Protein AF-A0A6A0GNJ4-F1 (afdb_monomer_lite)

InterPro domains:
  IPR004045 Glutathione S-transferase, N-terminal [PF13417] (20-58)
  IPR004045 Glutathione S-transferase, N-terminal [PS50404] (1-61)
  IPR036249 Thioredoxin-like superfamily [SSF52833] (20-64)
  IPR050213 Glutathione S-transferase superfamily [PTHR11571] (24-89)

Sequence (91 aa):
MNERLGRPLRVDRLVRLAPRKYAVRENTPYGKVPVLYVDGRPLSQSVAICRYLGAVHGLSSKDPWLAAVGDEVADSVHDLLPVAAQIVYAK

Radius of gyration: 15.67 Å; chains: 1; bounding box: 37×29×37 Å

Foldseek 3Di:
DQPLQVDRPCQVDPCPDDPPLPVQQVPAPHSDDDWGADVNDIDHDPLRVVLVSCVNSVVADPPPVSNVVVSVVVVVVVVCVVVVCCVVPVD

Organism: Hyalella azteca (NCBI:txid294128)

pLDDT: mean 78.44, std 20.97, range [35.25, 97.56]

Structure (mmCIF, N/CA/C/O backbone):
data_AF-A0A6A0GNJ4-F1
#
_entry.id   AF-A0A6A0GNJ4-F1
#
loop_
_atom_site.group_PDB
_atom_site.id
_atom_site.type_symbol
_atom_site.label_atom_id
_atom_site.label_alt_id
_atom_site.label_comp_id
_atom_site.label_asym_id
_atom_site.label_entity_id
_atom_site.label_seq_id
_atom_site.pdbx_PDB_ins_code
_atom_site.Cartn_x
_atom_site.Cartn_y
_atom_site.Cartn_z
_atom_site.occupancy
_atom_site.B_iso_or_equiv
_atom_site.auth_seq_id
_atom_site.auth_comp_id
_atom_site.auth_asym_id
_atom_site.auth_atom_id
_atom_site.pdbx_PDB_model_num
ATOM 1 N N . MET A 1 1 ? -13.280 16.328 -8.462 1.00 40.47 1 MET A N 1
ATOM 2 C CA . MET A 1 1 ? -13.120 14.965 -7.895 1.00 40.47 1 MET A CA 1
ATOM 3 C C . MET A 1 1 ? -12.500 14.998 -6.486 1.00 40.47 1 MET A C 1
ATOM 5 O O . MET A 1 1 ? -11.704 14.134 -6.163 1.00 40.47 1 MET A O 1
ATOM 9 N N . ASN A 1 2 ? -12.856 15.978 -5.640 1.00 35.25 2 ASN A N 1
ATOM 10 C CA . ASN A 1 2 ? -12.302 16.137 -4.279 1.00 35.25 2 ASN A CA 1
ATOM 11 C C . ASN A 1 2 ? -13.379 16.121 -3.176 1.00 35.25 2 ASN A C 1
ATOM 13 O O . ASN A 1 2 ? -13.051 16.214 -2.003 1.00 35.25 2 ASN A O 1
ATOM 17 N N . GLU A 1 3 ? -14.659 15.984 -3.532 1.00 36.25 3 GLU A N 1
ATOM 18 C CA . GLU A 1 3 ? -15.778 16.208 -2.600 1.00 36.25 3 GLU A CA 1
ATOM 19 C C . GLU A 1 3 ? -16.344 14.918 -1.978 1.00 36.25 3 GLU A C 1
ATOM 21 O O . GLU A 1 3 ? -17.200 14.983 -1.105 1.00 36.25 3 GLU A O 1
ATOM 26 N N . ARG A 1 4 ? -15.866 13.729 -2.385 1.00 46.31 4 ARG A N 1
ATOM 27 C CA . ARG A 1 4 ? -16.367 12.429 -1.882 1.00 46.31 4 ARG A CA 1
ATOM 28 C C . ARG A 1 4 ? -15.605 11.852 -0.683 1.00 46.31 4 ARG A C 1
ATOM 30 O O . ARG A 1 4 ? -16.014 10.828 -0.151 1.00 46.31 4 ARG A O 1
ATOM 37 N N . LEU A 1 5 ? -14.513 12.475 -0.247 1.00 48.12 5 LEU A N 1
ATOM 38 C CA . LEU A 1 5 ? -13.684 11.973 0.851 1.00 48.12 5 LEU A CA 1
ATOM 39 C C . LEU A 1 5 ? -13.910 12.883 2.063 1.00 48.12 5 LEU A C 1
ATOM 41 O O . LEU A 1 5 ? -13.394 13.992 2.113 1.00 48.12 5 LEU A O 1
ATOM 45 N N . GLY A 1 6 ? -14.741 12.435 3.010 1.00 46.22 6 GLY A N 1
ATOM 46 C CA . GLY A 1 6 ? -15.306 13.212 4.129 1.00 46.22 6 GLY A CA 1
ATOM 47 C C . GLY A 1 6 ? -14.339 13.783 5.178 1.00 46.22 6 GLY A C 1
ATOM 48 O O . GLY A 1 6 ? -14.770 14.087 6.284 1.00 46.22 6 GLY A O 1
ATOM 49 N N . ARG A 1 7 ? -13.054 13.935 4.861 1.00 47.31 7 ARG A N 1
ATOM 50 C CA . ARG A 1 7 ? -12.055 14.794 5.518 1.00 47.31 7 ARG A CA 1
ATOM 51 C C . ARG A 1 7 ? -11.052 15.152 4.420 1.00 47.31 7 ARG A C 1
ATOM 53 O O . ARG A 1 7 ? -10.697 14.243 3.664 1.00 47.31 7 ARG A O 1
ATOM 60 N N . PRO A 1 8 ? -10.581 16.405 4.291 1.00 42.34 8 PRO A N 1
ATOM 61 C CA . PRO A 1 8 ? -9.545 16.706 3.316 1.00 42.34 8 PRO A CA 1
ATOM 62 C C . PRO A 1 8 ? -8.344 15.816 3.630 1.00 42.34 8 PRO A C 1
ATOM 64 O O . PRO A 1 8 ? -7.751 15.930 4.703 1.00 42.34 8 PRO A O 1
ATOM 67 N N . LEU A 1 9 ? -8.011 14.908 2.708 1.00 45.88 9 LEU A N 1
ATOM 68 C CA . LEU A 1 9 ? -6.730 14.223 2.727 1.00 45.88 9 LEU A CA 1
ATOM 69 C C . LEU A 1 9 ? -5.680 15.321 2.598 1.00 45.88 9 LEU A C 1
ATOM 71 O O . LEU A 1 9 ? -5.372 15.793 1.502 1.00 45.88 9 LEU A O 1
ATOM 75 N N . ARG A 1 10 ? -5.154 15.770 3.737 1.00 39.66 10 ARG A N 1
ATOM 76 C CA . ARG A 1 10 ? -3.881 16.464 3.782 1.00 39.66 10 ARG A CA 1
ATOM 77 C C . ARG A 1 10 ? -2.870 15.422 3.346 1.00 39.66 10 ARG A C 1
ATOM 79 O O . ARG A 1 10 ? -2.334 14.666 4.145 1.00 39.66 10 ARG A O 1
ATOM 86 N N . VAL A 1 11 ? -2.644 15.345 2.037 1.00 46.94 11 VAL A N 1
ATOM 87 C CA . VAL A 1 11 ? -1.417 14.765 1.511 1.00 46.94 11 VAL A CA 1
ATOM 88 C C . VAL A 1 11 ? -0.340 15.768 1.916 1.00 46.94 11 VAL A C 1
ATOM 90 O O . VAL A 1 11 ? 0.088 16.578 1.099 1.00 46.94 11 VAL A O 1
ATOM 93 N N . ASP A 1 12 ? 0.021 15.793 3.210 1.00 40.09 12 ASP A N 1
ATOM 94 C CA . ASP A 1 12 ? 0.921 16.797 3.802 1.00 40.09 12 ASP A CA 1
ATOM 95 C C . ASP A 1 12 ? 2.243 16.859 3.026 1.00 40.09 12 ASP A C 1
ATOM 97 O O . ASP A 1 12 ? 2.936 17.878 3.008 1.00 40.09 12 ASP A O 1
ATOM 101 N N . ARG A 1 13 ? 2.547 15.787 2.285 1.00 43.69 13 ARG A N 1
ATOM 102 C CA . ARG A 1 13 ? 3.462 15.822 1.160 1.00 43.69 13 ARG A CA 1
ATOM 103 C C . ARG A 1 13 ? 3.115 14.720 0.156 1.00 43.69 13 ARG A C 1
ATOM 105 O O . ARG A 1 13 ? 3.535 13.580 0.330 1.00 43.69 13 ARG A O 1
ATOM 112 N N . LEU A 1 14 ? 2.416 15.035 -0.942 1.00 42.28 14 LEU A N 1
ATOM 113 C CA . LEU A 1 14 ? 2.632 14.244 -2.157 1.00 42.28 14 LEU A CA 1
ATOM 114 C C . LEU A 1 14 ? 4.072 14.568 -2.527 1.00 42.28 14 LEU A C 1
ATOM 116 O O . LEU A 1 14 ? 4.350 15.696 -2.937 1.00 42.28 14 LEU A O 1
ATOM 120 N N . VAL A 1 15 ? 5.010 13.651 -2.295 1.00 47.41 15 VAL A N 1
ATOM 121 C CA . VAL A 1 15 ? 6.398 13.896 -2.676 1.00 47.41 15 VAL A CA 1
ATOM 122 C C . VAL A 1 15 ? 6.452 13.874 -4.206 1.00 47.41 15 VAL A C 1
ATOM 124 O O . VAL A 1 15 ? 6.738 12.855 -4.828 1.00 47.41 15 VAL A O 1
ATOM 127 N N . ARG A 1 16 ? 6.126 15.008 -4.837 1.00 45.75 16 ARG A N 1
ATOM 128 C CA . ARG A 1 16 ? 6.394 15.272 -6.246 1.00 45.75 16 ARG A CA 1
ATOM 129 C C . ARG A 1 16 ? 7.895 15.489 -6.331 1.00 45.75 16 ARG A C 1
ATOM 131 O O . ARG A 1 16 ? 8.399 16.597 -6.176 1.00 45.75 16 ARG A O 1
ATOM 138 N N . LEU A 1 17 ? 8.613 14.378 -6.425 1.00 47.19 17 LEU A N 1
ATOM 139 C CA . LEU A 1 17 ? 10.062 14.367 -6.424 1.00 47.19 17 LEU A CA 1
ATOM 140 C C . LEU A 1 17 ? 10.555 15.093 -7.675 1.00 47.19 17 LEU A C 1
ATOM 142 O O . LEU A 1 17 ? 10.367 14.625 -8.796 1.00 47.19 17 LEU A O 1
ATOM 146 N N . ALA A 1 18 ? 11.209 16.237 -7.469 1.00 45.72 18 ALA A N 1
ATOM 147 C CA . ALA A 1 18 ? 12.173 16.755 -8.429 1.00 45.72 18 ALA A CA 1
ATOM 148 C C . ALA A 1 18 ? 13.192 15.637 -8.754 1.00 45.72 18 ALA A C 1
ATOM 150 O O . ALA A 1 18 ? 13.462 14.804 -7.883 1.00 45.72 18 ALA A O 1
ATOM 151 N N . PRO A 1 19 ? 13.782 15.592 -9.962 1.00 47.00 19 PRO A N 1
ATOM 152 C CA . PRO A 1 19 ? 14.445 14.410 -10.541 1.00 47.00 19 PRO A CA 1
ATOM 153 C C . PRO A 1 19 ? 15.733 13.925 -9.836 1.00 47.00 19 PRO A C 1
ATOM 155 O O . PRO A 1 19 ? 16.501 13.141 -10.394 1.00 47.00 19 PRO A O 1
ATOM 158 N N . ARG A 1 20 ? 16.011 14.338 -8.5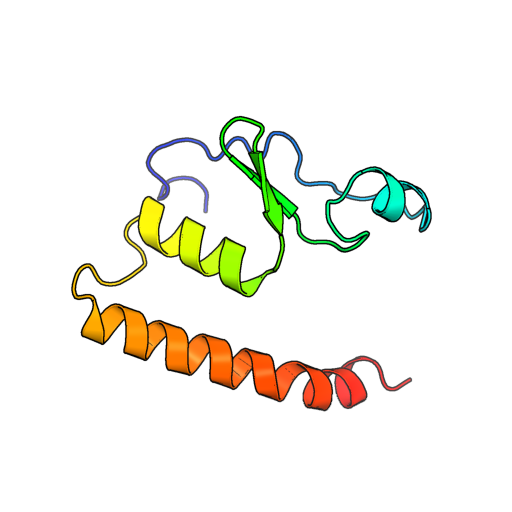94 1.00 47.19 20 ARG A N 1
ATOM 159 C CA . ARG A 1 20 ? 17.138 13.824 -7.815 1.00 47.19 20 ARG A CA 1
ATOM 160 C C . ARG A 1 20 ? 16.821 12.440 -7.246 1.00 47.19 20 ARG A C 1
ATOM 162 O O . ARG A 1 20 ? 16.295 12.299 -6.146 1.00 47.19 20 ARG A O 1
ATOM 169 N N . LYS A 1 21 ? 17.281 11.424 -7.979 1.00 49.94 21 LYS A N 1
ATOM 170 C CA . LYS A 1 21 ? 17.375 9.992 -7.619 1.00 49.94 21 LYS A CA 1
ATOM 171 C C . LYS A 1 21 ? 17.846 9.710 -6.175 1.00 49.94 21 LYS A C 1
ATOM 173 O O . LYS A 1 21 ? 17.508 8.670 -5.620 1.00 49.94 21 LYS A O 1
ATOM 178 N N . TYR A 1 22 ? 18.605 10.624 -5.568 1.00 47.06 22 TYR A N 1
ATOM 179 C CA . TYR A 1 22 ? 19.183 10.487 -4.226 1.00 47.06 22 TYR A CA 1
ATOM 180 C C . TYR A 1 22 ? 18.245 10.932 -3.090 1.00 47.06 22 TYR A C 1
ATOM 182 O O . TYR A 1 22 ? 18.215 10.285 -2.050 1.00 47.06 22 TYR A O 1
ATOM 190 N N . ALA A 1 23 ? 17.397 11.946 -3.304 1.00 55.91 23 ALA A N 1
ATOM 191 C CA . ALA A 1 23 ? 16.521 12.490 -2.255 1.00 55.91 23 ALA A CA 1
ATOM 192 C C . ALA A 1 23 ? 15.418 11.507 -1.806 1.00 55.91 23 ALA A C 1
ATOM 194 O O . ALA A 1 23 ? 14.889 11.614 -0.701 1.00 55.91 23 ALA A O 1
ATOM 195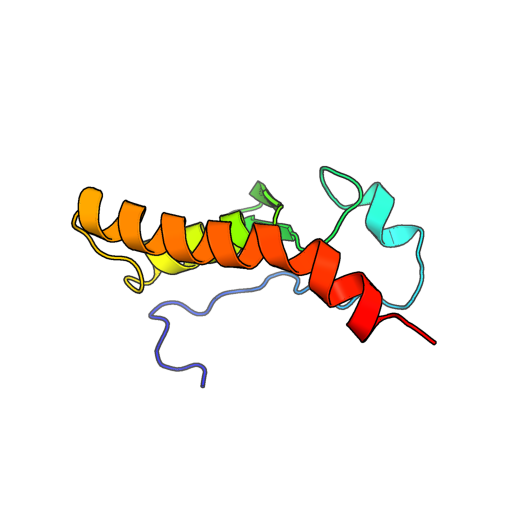 N N . VAL A 1 24 ? 15.083 10.536 -2.663 1.00 61.41 24 VAL A N 1
ATOM 196 C CA . VAL A 1 24 ? 14.098 9.475 -2.389 1.00 61.41 24 VAL A CA 1
ATOM 197 C C . VAL A 1 24 ? 14.629 8.462 -1.384 1.00 61.41 24 VAL A C 1
ATOM 199 O O . VAL A 1 24 ? 13.876 7.951 -0.558 1.00 61.41 24 VAL A O 1
ATOM 202 N N . ARG A 1 25 ? 15.928 8.159 -1.460 1.00 61.06 25 ARG A N 1
ATOM 203 C CA . ARG A 1 25 ? 16.540 7.075 -0.691 1.00 61.06 25 ARG A CA 1
ATOM 204 C C . ARG A 1 25 ? 16.656 7.404 0.792 1.00 61.06 25 ARG A C 1
ATOM 206 O O . ARG A 1 25 ? 16.439 6.523 1.608 1.00 61.06 25 ARG A O 1
ATOM 213 N N . GLU A 1 26 ? 16.947 8.660 1.119 1.00 66.06 26 GLU A N 1
ATOM 214 C CA . GLU A 1 26 ? 17.168 9.113 2.500 1.00 66.06 26 GLU A CA 1
ATOM 215 C C . GLU A 1 26 ? 15.864 9.358 3.271 1.00 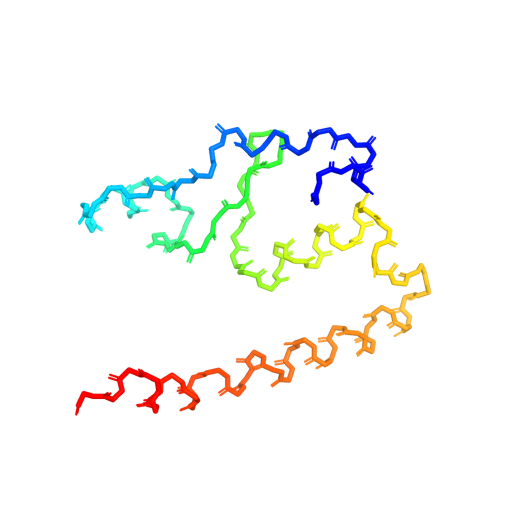66.06 26 GLU A C 1
ATOM 217 O O . GLU A 1 26 ? 15.829 9.222 4.487 1.00 66.06 26 GLU A O 1
ATOM 222 N N . ASN A 1 27 ? 14.778 9.696 2.569 1.00 71.25 27 ASN A N 1
ATOM 223 C CA . ASN A 1 27 ? 13.539 10.171 3.194 1.00 71.25 27 ASN A CA 1
ATOM 224 C C . ASN A 1 27 ? 12.389 9.153 3.165 1.00 71.25 27 ASN A C 1
ATOM 226 O O . ASN A 1 27 ? 11.265 9.504 3.519 1.00 71.25 27 ASN A O 1
ATOM 230 N N . THR A 1 28 ? 12.621 7.917 2.710 1.00 81.44 28 THR A N 1
ATOM 231 C CA . THR A 1 28 ? 11.573 6.886 2.620 1.00 81.44 28 THR A CA 1
ATOM 232 C C . THR A 1 28 ? 11.980 5.617 3.367 1.00 81.44 28 THR A C 1
ATOM 234 O O . THR A 1 28 ? 13.156 5.255 3.324 1.00 81.44 28 THR A O 1
ATOM 237 N N . PRO A 1 29 ? 11.039 4.894 4.011 1.00 84.12 29 PRO A N 1
ATOM 238 C CA . PRO A 1 29 ? 11.371 3.744 4.862 1.00 84.12 29 PRO A CA 1
ATOM 239 C C . PRO A 1 29 ? 12.192 2.649 4.173 1.00 84.12 29 PRO A C 1
ATOM 241 O O . PRO A 1 29 ? 12.988 1.974 4.815 1.00 84.12 29 PRO A O 1
ATOM 244 N N . TYR A 1 30 ? 12.008 2.483 2.860 1.00 87.00 30 TYR A N 1
ATOM 245 C CA . TYR A 1 30 ? 12.655 1.430 2.069 1.00 87.00 30 TYR A CA 1
ATOM 246 C C . TYR A 1 30 ? 13.432 1.970 0.866 1.00 87.00 30 TYR A C 1
ATOM 248 O O . TYR A 1 30 ? 13.704 1.233 -0.083 1.00 87.00 30 TYR A O 1
ATOM 256 N N . GLY A 1 31 ? 13.728 3.272 0.846 1.00 84.25 31 GLY A N 1
ATOM 257 C CA . GLY A 1 31 ? 14.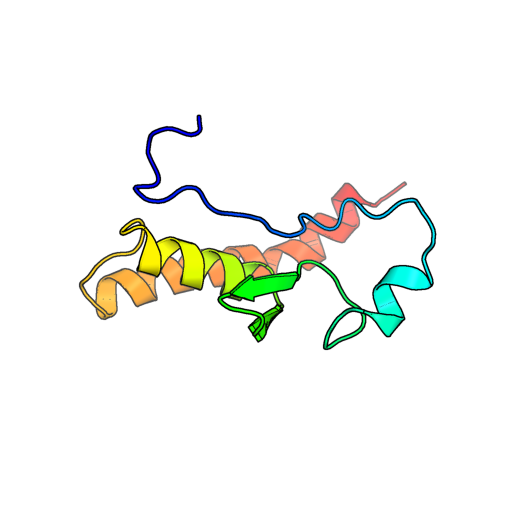347 3.924 -0.308 1.00 84.25 31 GLY A CA 1
ATOM 258 C C . GLY A 1 31 ? 13.506 3.852 -1.592 1.00 84.25 31 GLY A C 1
ATOM 259 O O . GLY A 1 31 ? 14.053 3.941 -2.694 1.00 84.25 31 GLY A O 1
ATOM 260 N N . LYS A 1 32 ? 12.190 3.642 -1.453 1.00 83.44 32 LYS A N 1
ATOM 261 C CA . LYS A 1 32 ? 11.212 3.463 -2.529 1.00 83.44 32 LYS A CA 1
ATOM 262 C C . LYS A 1 32 ? 9.997 4.354 -2.290 1.00 83.44 32 LYS A C 1
ATOM 264 O O . LYS A 1 32 ? 9.617 4.628 -1.156 1.00 83.44 32 LYS A O 1
ATOM 269 N N . VAL A 1 33 ? 9.369 4.755 -3.388 1.00 85.25 33 VAL A N 1
ATOM 270 C CA . VAL A 1 33 ? 8.061 5.420 -3.424 1.00 85.25 33 VAL A CA 1
ATOM 271 C C . VAL A 1 33 ? 7.033 4.489 -4.066 1.00 85.25 33 VAL A C 1
ATOM 273 O O . VAL A 1 33 ? 7.432 3.626 -4.852 1.00 85.25 33 VAL A O 1
ATOM 276 N N . PRO A 1 34 ? 5.730 4.653 -3.773 1.00 89.38 34 PRO A N 1
ATOM 277 C CA . PRO A 1 34 ? 5.102 5.694 -2.938 1.00 89.38 34 PRO A CA 1
ATOM 278 C C . PRO A 1 34 ? 5.201 5.463 -1.416 1.00 89.38 34 PRO A C 1
ATOM 280 O O . PRO A 1 34 ? 5.377 4.334 -0.960 1.00 89.38 34 PRO A O 1
ATOM 283 N N . VAL A 1 35 ? 5.043 6.552 -0.646 1.00 87.62 35 VAL A N 1
ATOM 284 C CA . VAL A 1 35 ? 4.891 6.563 0.823 1.00 87.62 35 VAL A CA 1
ATOM 285 C C . VAL A 1 35 ? 3.743 7.507 1.198 1.00 87.62 35 VAL A C 1
ATOM 287 O O . VAL A 1 35 ? 3.730 8.658 0.763 1.00 87.62 35 VAL A O 1
ATOM 290 N N . LEU A 1 36 ? 2.794 7.028 2.001 1.00 85.75 36 LEU A N 1
ATOM 291 C CA . LEU A 1 36 ? 1.734 7.810 2.637 1.00 85.75 36 LEU A CA 1
ATOM 292 C C . LEU A 1 36 ? 2.133 8.102 4.088 1.00 85.75 36 LEU A C 1
ATOM 294 O O . LEU A 1 36 ? 2.578 7.199 4.785 1.00 85.75 36 LEU A O 1
ATOM 298 N N . TYR A 1 37 ? 1.946 9.331 4.565 1.00 86.81 37 TYR A N 1
ATOM 299 C CA . TYR A 1 37 ? 2.103 9.657 5.984 1.00 86.81 37 TYR A CA 1
ATOM 300 C C . TYR A 1 37 ? 0.725 9.819 6.619 1.00 86.81 37 TYR A C 1
ATOM 302 O O . TYR A 1 37 ? -0.068 10.637 6.160 1.00 86.81 37 TYR A O 1
ATOM 310 N N . VAL A 1 38 ? 0.453 9.041 7.663 1.00 87.06 38 VAL A N 1
ATOM 311 C CA . VAL A 1 38 ? -0.776 9.109 8.463 1.00 87.06 38 VAL A CA 1
ATOM 312 C C . VAL A 1 38 ? -0.367 9.522 9.867 1.00 87.06 38 VAL A C 1
ATOM 314 O O . VAL A 1 38 ? 0.348 8.776 10.533 1.00 87.06 38 VAL A O 1
ATOM 317 N N . ASP A 1 39 ? -0.750 10.725 10.292 1.00 87.75 39 ASP A N 1
ATOM 318 C CA . ASP A 1 39 ? -0.371 11.283 11.599 1.00 87.75 39 ASP A CA 1
ATOM 319 C C . ASP A 1 39 ? 1.150 11.215 11.853 1.00 87.75 39 ASP A C 1
ATOM 321 O O . ASP A 1 39 ? 1.627 10.807 12.910 1.00 87.75 39 ASP A O 1
ATOM 325 N N . GLY A 1 40 ? 1.939 11.538 10.823 1.00 84.75 40 GLY A N 1
ATOM 326 C CA . GLY A 1 40 ? 3.405 11.480 10.862 1.00 84.75 40 GLY A CA 1
ATOM 327 C C . GLY A 1 40 ? 4.012 10.073 10.757 1.00 84.75 40 GLY A C 1
ATOM 328 O O . GLY A 1 40 ? 5.229 9.953 10.621 1.00 84.75 40 GLY A O 1
ATOM 329 N N . ARG A 1 41 ? 3.207 9.003 10.751 1.00 87.62 41 ARG A N 1
ATOM 330 C CA . ARG A 1 41 ? 3.675 7.616 10.590 1.00 87.62 41 ARG A CA 1
ATOM 331 C C . ARG A 1 41 ? 3.743 7.237 9.105 1.00 87.62 41 ARG A C 1
ATOM 333 O O . ARG A 1 41 ? 2.737 7.388 8.410 1.00 87.62 41 ARG A O 1
ATOM 340 N N . PRO A 1 42 ? 4.879 6.726 8.597 1.00 89.12 42 PRO A N 1
ATOM 341 C CA . PRO A 1 42 ? 4.998 6.352 7.193 1.00 89.12 42 PRO A CA 1
ATOM 342 C C . PRO A 1 42 ? 4.385 4.970 6.905 1.00 89.12 42 PRO A C 1
ATOM 344 O O . PRO A 1 42 ? 4.677 3.990 7.587 1.00 89.12 42 PRO A O 1
ATOM 347 N N . LEU A 1 43 ? 3.600 4.882 5.833 1.00 89.06 43 LEU A N 1
ATOM 348 C CA . LEU A 1 43 ? 3.069 3.664 5.224 1.00 89.06 43 LEU A CA 1
ATOM 349 C C . LEU A 1 43 ? 3.593 3.575 3.788 1.00 89.06 43 LEU A C 1
ATOM 351 O O . LEU A 1 43 ? 3.377 4.476 2.984 1.00 89.06 43 LEU A O 1
ATOM 355 N N . SER A 1 44 ? 4.313 2.504 3.468 1.00 91.25 44 SER A N 1
ATOM 356 C CA . SER A 1 44 ? 4.880 2.265 2.130 1.00 91.25 44 SER A CA 1
ATOM 357 C C . SER A 1 44 ? 4.112 1.158 1.402 1.00 91.25 44 SER A C 1
ATOM 359 O O . SER A 1 44 ? 3.248 0.527 2.001 1.00 91.25 44 SER A O 1
ATOM 361 N N . GLN A 1 45 ? 4.486 0.883 0.147 1.00 92.56 45 GLN A N 1
ATOM 362 C CA . GLN A 1 45 ? 3.829 -0.065 -0.771 1.00 92.56 45 GLN A CA 1
ATOM 363 C C . GLN A 1 45 ? 2.493 0.452 -1.305 1.00 92.56 45 GLN A C 1
ATOM 365 O O . GLN A 1 45 ? 1.560 0.725 -0.555 1.00 92.56 45 GLN A O 1
ATOM 370 N N . SER A 1 46 ? 2.390 0.565 -2.630 1.00 93.56 46 SER A N 1
ATOM 371 C CA . SER A 1 46 ? 1.207 1.120 -3.297 1.00 93.56 46 SER A CA 1
ATOM 372 C C . SER A 1 46 ? -0.075 0.370 -2.933 1.00 93.56 46 SER A C 1
ATOM 374 O O . SER A 1 46 ? -1.058 1.009 -2.572 1.00 93.56 46 SER A O 1
ATOM 376 N N . VAL A 1 47 ? -0.052 -0.967 -2.952 1.00 95.50 47 VAL A N 1
ATOM 377 C CA . VAL A 1 47 ? -1.232 -1.797 -2.651 1.00 95.50 47 VAL A CA 1
ATOM 378 C C . VAL A 1 47 ? -1.674 -1.637 -1.192 1.00 95.50 47 VAL A C 1
ATOM 380 O O . VAL A 1 47 ? -2.856 -1.431 -0.930 1.00 95.50 47 VAL A O 1
ATOM 383 N N . ALA A 1 48 ? -0.735 -1.620 -0.239 1.00 94.94 48 ALA A N 1
ATOM 384 C CA . ALA A 1 48 ? -1.050 -1.409 1.177 1.00 94.94 48 ALA A CA 1
ATOM 385 C C . ALA A 1 48 ? -1.635 -0.009 1.443 1.00 94.94 48 ALA A C 1
ATOM 387 O O . ALA A 1 48 ? -2.593 0.129 2.204 1.00 94.94 48 ALA A O 1
ATOM 388 N N . ILE A 1 49 ? -1.100 1.023 0.780 1.00 95.25 49 ILE A N 1
ATOM 389 C CA . ILE A 1 49 ? -1.638 2.389 0.827 1.00 95.25 49 ILE A CA 1
ATOM 390 C C . ILE A 1 49 ? -3.073 2.422 0.283 1.00 95.25 49 ILE A C 1
ATOM 392 O O . ILE A 1 49 ? -3.956 2.985 0.930 1.00 95.25 49 ILE A O 1
ATOM 396 N N . CYS A 1 50 ? -3.324 1.804 -0.876 1.00 94.88 50 CYS A N 1
ATOM 397 C CA . CYS A 1 50 ? -4.657 1.731 -1.475 1.00 94.88 50 CYS A CA 1
ATOM 398 C C . CYS A 1 50 ? -5.657 1.010 -0.565 1.00 94.88 50 CYS A C 1
ATOM 400 O O . CYS A 1 50 ? -6.759 1.515 -0.364 1.00 94.88 50 CYS A O 1
ATOM 402 N N . ARG A 1 51 ? -5.260 -0.115 0.039 1.00 95.44 51 ARG A N 1
ATOM 403 C CA . ARG A 1 51 ? -6.085 -0.880 0.984 1.00 95.44 51 ARG A CA 1
ATOM 404 C C . ARG A 1 51 ? -6.441 -0.064 2.226 1.00 95.44 51 ARG A C 1
ATOM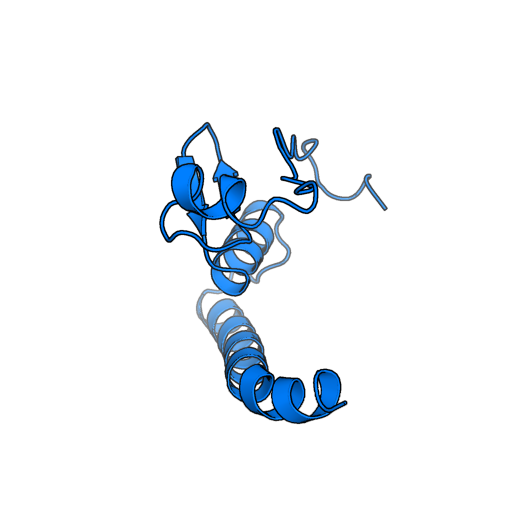 406 O O . ARG A 1 51 ? -7.609 0.007 2.601 1.00 95.44 51 ARG A O 1
ATOM 413 N N . TYR A 1 52 ? -5.457 0.617 2.820 1.00 95.00 52 TYR A N 1
ATOM 414 C CA . TYR A 1 52 ? -5.682 1.516 3.954 1.00 95.00 52 TYR A CA 1
ATOM 415 C C . TYR A 1 52 ? -6.672 2.635 3.602 1.00 95.00 52 TYR A C 1
ATOM 417 O O . TYR A 1 52 ? -7.662 2.823 4.307 1.00 95.00 52 TYR A O 1
ATOM 425 N N . LEU A 1 53 ? -6.443 3.337 2.486 1.00 94.69 53 LEU A N 1
ATOM 426 C CA . LEU A 1 53 ? -7.330 4.406 2.020 1.00 94.69 53 LEU A CA 1
ATOM 427 C C . LEU A 1 53 ? -8.739 3.882 1.716 1.00 94.69 53 LEU A C 1
ATOM 429 O O . LEU A 1 53 ? -9.726 4.540 2.043 1.00 94.69 53 LEU A O 1
ATOM 433 N N . GLY A 1 54 ? -8.840 2.682 1.143 1.00 94.50 54 GLY A N 1
ATOM 434 C CA . GLY A 1 54 ? -10.113 2.031 0.877 1.00 94.50 54 GLY A CA 1
ATOM 435 C C . GLY A 1 54 ? -10.904 1.752 2.154 1.00 94.50 54 GLY A C 1
ATOM 436 O O . GLY A 1 54 ? -12.097 2.049 2.213 1.00 94.50 54 GLY A O 1
ATOM 437 N N . ALA A 1 55 ? -10.242 1.262 3.203 1.00 93.31 55 ALA A N 1
ATOM 438 C CA . ALA A 1 55 ? -10.871 1.017 4.497 1.00 93.31 55 ALA A CA 1
ATOM 439 C C . ALA A 1 55 ? -11.330 2.318 5.181 1.00 93.31 55 ALA A C 1
ATOM 441 O O . ALA A 1 55 ? -12.494 2.433 5.568 1.00 93.31 55 ALA A O 1
ATOM 442 N N . VAL A 1 56 ? -10.456 3.328 5.296 1.00 93.62 56 VAL A N 1
ATOM 443 C CA . VAL A 1 56 ? -10.775 4.565 6.043 1.00 93.62 56 VAL A CA 1
ATOM 444 C C . VAL A 1 56 ? -11.812 5.454 5.353 1.00 93.62 56 VAL A C 1
ATOM 446 O O . VAL A 1 56 ? -12.471 6.250 6.019 1.00 93.62 56 VAL A O 1
ATOM 449 N N . HIS A 1 57 ? -11.982 5.316 4.035 1.00 92.19 57 HIS A N 1
ATOM 450 C CA . HIS A 1 57 ? -12.981 6.059 3.264 1.00 92.19 57 HIS A CA 1
ATOM 451 C C . HIS A 1 57 ? -14.229 5.244 2.911 1.00 92.19 57 HIS A C 1
ATOM 453 O O . HIS A 1 57 ? -15.085 5.743 2.183 1.00 92.19 57 HIS A O 1
ATOM 459 N N . GLY A 1 58 ? -14.361 4.015 3.423 1.00 92.19 58 GLY A N 1
ATOM 460 C CA . GLY A 1 58 ? -15.532 3.173 3.167 1.00 92.19 58 GLY A CA 1
ATOM 461 C C . GLY A 1 58 ? -15.674 2.736 1.706 1.00 92.19 58 GLY A C 1
ATOM 462 O O . GLY A 1 58 ? -16.791 2.534 1.239 1.00 92.19 58 GLY A O 1
ATOM 463 N N . LEU A 1 59 ? -14.555 2.626 0.984 1.00 93.38 59 LEU A N 1
ATOM 464 C CA . LEU A 1 59 ? -14.493 2.070 -0.373 1.00 93.38 59 LEU A CA 1
ATOM 465 C C . LEU A 1 59 ? -14.252 0.554 -0.364 1.00 93.38 59 LEU A C 1
ATOM 467 O O . LEU A 1 59 ? -14.473 -0.098 -1.379 1.00 93.38 59 LEU A O 1
ATOM 471 N N . SER A 1 60 ? -13.790 0.003 0.762 1.00 94.06 60 SER A N 1
ATOM 472 C CA . SER A 1 60 ? -13.717 -1.441 0.989 1.00 94.06 60 SER A CA 1
ATOM 473 C C . SER A 1 60 ? -14.996 -1.960 1.653 1.00 94.06 60 SER A C 1
ATOM 475 O O . SER A 1 60 ? -15.691 -1.219 2.357 1.00 94.06 60 SER A O 1
ATOM 477 N N . SER A 1 61 ? -15.298 -3.243 1.441 1.00 94.69 61 SER A N 1
ATOM 478 C CA . SER A 1 61 ? -16.403 -3.912 2.127 1.00 94.69 61 SER A CA 1
ATOM 479 C C . SER A 1 61 ? -16.182 -3.918 3.642 1.00 94.69 61 SER A C 1
ATOM 481 O O . SER A 1 61 ? -15.059 -4.053 4.123 1.00 94.69 61 SER A O 1
ATOM 483 N N . LYS A 1 62 ? -17.270 -3.799 4.411 1.00 94.94 62 LYS A N 1
ATOM 484 C CA . LYS A 1 62 ? -17.242 -4.000 5.871 1.00 94.94 62 LYS A CA 1
ATOM 485 C C . LYS A 1 62 ? -17.248 -5.479 6.257 1.00 94.94 62 LYS A C 1
ATOM 487 O O . LYS A 1 62 ? -16.908 -5.806 7.388 1.00 94.94 62 LYS A O 1
ATOM 492 N N . ASP A 1 63 ? -17.668 -6.343 5.337 1.00 96.88 63 ASP A N 1
ATOM 493 C CA . ASP A 1 63 ? -17.587 -7.789 5.498 1.00 96.88 63 ASP A CA 1
ATOM 494 C C . ASP A 1 63 ? -16.131 -8.236 5.248 1.00 96.88 63 ASP A C 1
ATOM 496 O O . ASP A 1 63 ? -15.616 -7.985 4.151 1.00 96.88 63 ASP A O 1
ATOM 500 N N . PRO A 1 64 ? -15.463 -8.883 6.227 1.00 95.81 64 PRO A N 1
ATOM 501 C CA . PRO A 1 64 ? -14.064 -9.290 6.096 1.00 95.81 64 PRO A CA 1
ATOM 502 C C . PRO A 1 64 ? -13.798 -10.253 4.937 1.00 95.81 64 PRO A C 1
ATOM 504 O O . PRO A 1 64 ? -12.737 -10.183 4.323 1.00 95.81 64 PRO A O 1
ATOM 507 N N . TRP A 1 65 ? -14.750 -11.133 4.621 1.00 97.56 65 TRP A N 1
ATOM 508 C CA . TRP A 1 65 ? -14.624 -12.072 3.513 1.00 97.56 65 TRP A CA 1
ATOM 509 C C . TRP A 1 65 ? -14.695 -11.340 2.175 1.00 97.56 65 TRP A C 1
ATOM 511 O O . TRP A 1 65 ? -13.820 -11.502 1.331 1.00 97.56 65 TRP A O 1
ATOM 521 N N . LEU A 1 66 ? -15.686 -10.463 1.993 1.00 97.38 66 LEU A N 1
ATOM 522 C CA . LEU A 1 66 ? -15.799 -9.679 0.757 1.00 97.38 66 LEU A CA 1
ATOM 523 C C . LEU A 1 66 ? -14.636 -8.693 0.579 1.00 97.38 66 LEU A C 1
ATOM 525 O O . LEU A 1 66 ? -14.227 -8.429 -0.550 1.00 97.38 66 LEU A O 1
ATOM 529 N N . ALA A 1 67 ? -14.093 -8.153 1.672 1.00 96.56 67 ALA A N 1
ATOM 530 C CA . ALA A 1 67 ? -12.880 -7.343 1.625 1.00 96.56 67 ALA A CA 1
ATOM 531 C C . ALA A 1 67 ? -11.677 -8.172 1.149 1.00 96.56 67 ALA A C 1
ATOM 533 O O . ALA A 1 67 ? -10.950 -7.722 0.266 1.00 96.56 67 ALA A O 1
ATOM 534 N N . ALA A 1 68 ? -11.523 -9.401 1.657 1.00 96.94 68 ALA A N 1
ATOM 535 C CA . ALA A 1 68 ? -10.472 -10.319 1.224 1.00 96.94 68 ALA A CA 1
ATOM 536 C C . ALA A 1 68 ? -10.604 -10.712 -0.258 1.00 96.94 68 ALA A C 1
ATOM 538 O O . ALA A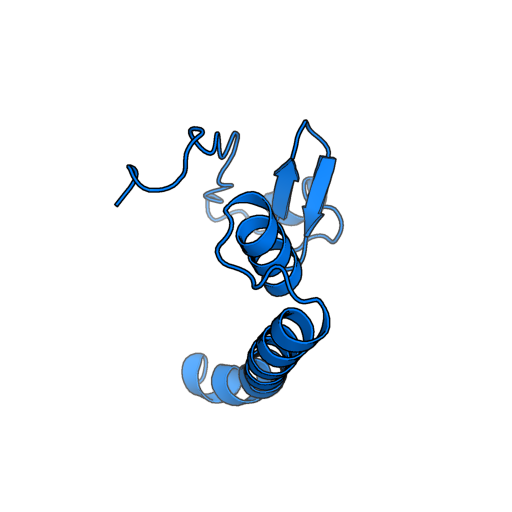 1 68 ? -9.601 -10.757 -0.957 1.00 96.94 68 ALA A O 1
ATOM 539 N N . VAL A 1 69 ? -11.825 -10.912 -0.768 1.00 97.50 69 VAL A N 1
ATOM 540 C CA . VAL A 1 69 ? -12.062 -11.142 -2.209 1.00 97.50 69 VAL A CA 1
ATOM 541 C C . VAL A 1 69 ? -11.641 -9.924 -3.045 1.00 97.50 69 VAL A C 1
ATOM 543 O O . VAL A 1 69 ? -11.075 -10.066 -4.126 1.00 97.50 69 VAL A O 1
ATOM 546 N N . GLY A 1 70 ? -11.876 -8.704 -2.554 1.00 95.69 70 GLY A N 1
ATOM 547 C CA . GLY A 1 70 ? -11.366 -7.492 -3.203 1.00 95.69 70 GLY A CA 1
ATOM 548 C C . GLY A 1 70 ? -9.835 -7.424 -3.204 1.00 95.69 70 GLY A C 1
ATOM 549 O O . GLY A 1 70 ? -9.228 -7.040 -4.207 1.00 95.69 70 GLY A O 1
ATOM 550 N N . ASP A 1 71 ? -9.216 -7.834 -2.098 1.00 96.38 71 ASP A N 1
ATOM 551 C CA . ASP A 1 71 ? -7.763 -7.912 -1.965 1.00 96.38 71 ASP A CA 1
ATOM 552 C C . ASP A 1 71 ? -7.154 -8.971 -2.891 1.00 96.38 71 ASP A C 1
ATOM 554 O O . ASP A 1 71 ? -6.142 -8.689 -3.525 1.00 96.38 71 ASP A O 1
ATOM 558 N N . GLU A 1 72 ? -7.804 -10.124 -3.057 1.00 97.56 72 GLU A N 1
ATOM 559 C CA . GLU A 1 72 ? -7.398 -11.181 -3.991 1.00 97.56 72 GLU A CA 1
ATOM 560 C C . GLU A 1 72 ? -7.273 -10.651 -5.427 1.00 97.56 72 GLU A C 1
ATOM 562 O O . GLU A 1 72 ? -6.281 -10.910 -6.114 1.00 97.56 72 GLU A O 1
ATOM 567 N N . VAL A 1 73 ? -8.242 -9.849 -5.880 1.00 96.06 73 VAL A N 1
ATOM 568 C CA . VAL A 1 73 ? -8.199 -9.224 -7.211 1.00 96.06 73 VAL A CA 1
ATOM 569 C C . VAL A 1 73 ? -7.064 -8.203 -7.301 1.00 96.06 73 VAL A C 1
ATOM 571 O O . VAL A 1 73 ? -6.337 -8.175 -8.296 1.00 96.06 73 VAL A O 1
ATOM 574 N N . ALA A 1 74 ? -6.893 -7.361 -6.279 1.00 95.38 74 ALA A N 1
ATOM 575 C CA . ALA A 1 74 ? -5.832 -6.355 -6.259 1.00 95.38 74 ALA A CA 1
ATOM 576 C C . ALA A 1 74 ? -4.432 -6.991 -6.283 1.00 95.38 74 ALA A C 1
ATOM 578 O O . ALA A 1 74 ? -3.557 -6.520 -7.015 1.00 95.38 74 ALA A O 1
ATOM 579 N N . ASP A 1 75 ? -4.241 -8.070 -5.527 1.00 96.69 75 ASP A N 1
ATOM 580 C CA . ASP A 1 75 ? -2.983 -8.806 -5.452 1.00 96.69 75 ASP A CA 1
ATOM 581 C C . ASP A 1 75 ? -2.725 -9.573 -6.765 1.00 96.69 75 ASP A C 1
ATOM 583 O O . ASP A 1 75 ? -1.627 -9.491 -7.310 1.00 96.69 75 ASP A O 1
ATOM 587 N N . SER A 1 76 ? -3.757 -10.169 -7.377 1.00 96.81 76 SER A N 1
ATOM 588 C CA . SER A 1 76 ? -3.654 -10.790 -8.711 1.00 96.81 76 SER A CA 1
ATOM 589 C C . SER A 1 76 ? -3.191 -9.797 -9.784 1.00 96.81 76 SER A C 1
ATOM 591 O O . SER A 1 76 ? -2.340 -10.107 -10.617 1.00 96.81 76 SER A O 1
ATOM 593 N N . VAL A 1 77 ? -3.726 -8.570 -9.771 1.00 94.94 77 VAL A N 1
ATOM 594 C CA . VAL A 1 77 ? -3.264 -7.498 -10.668 1.00 94.94 77 VAL A CA 1
ATOM 595 C C . VAL A 1 77 ? -1.812 -7.135 -10.361 1.00 94.94 77 VAL A C 1
ATOM 597 O O . VAL A 1 77 ? -1.025 -6.946 -11.289 1.00 94.94 77 VAL A O 1
ATOM 600 N N . HIS A 1 78 ? -1.446 -7.044 -9.079 1.00 94.50 78 HIS A N 1
ATOM 601 C CA . HIS A 1 78 ? -0.087 -6.720 -8.657 1.00 94.50 78 HIS A CA 1
ATOM 602 C C . HIS A 1 78 ? 0.939 -7.745 -9.154 1.00 94.50 78 HIS A C 1
ATOM 604 O O . HIS A 1 78 ? 1.996 -7.341 -9.641 1.00 94.50 78 HIS A O 1
ATOM 610 N N . ASP A 1 79 ? 0.600 -9.033 -9.125 1.00 95.31 79 ASP A N 1
ATOM 611 C CA . ASP A 1 79 ? 1.452 -10.123 -9.610 1.00 95.31 79 ASP A CA 1
ATOM 612 C C . ASP A 1 79 ? 1.679 -10.077 -11.129 1.00 95.31 79 ASP A C 1
ATOM 614 O O . ASP A 1 79 ? 2.734 -10.484 -11.620 1.00 95.31 79 ASP A O 1
ATOM 618 N N . LEU A 1 80 ? 0.728 -9.527 -11.891 1.00 94.19 80 LEU A N 1
ATOM 619 C CA . LEU A 1 80 ? 0.852 -9.351 -13.343 1.00 94.19 80 LEU A CA 1
ATOM 620 C C . LEU A 1 80 ? 1.682 -8.118 -13.736 1.00 94.19 80 LEU A C 1
ATOM 622 O O . LEU A 1 80 ? 2.247 -8.075 -14.835 1.00 94.19 80 LEU A O 1
ATOM 626 N N . LEU A 1 81 ? 1.787 -7.110 -12.862 1.00 92.56 81 LEU A N 1
ATOM 627 C CA . LEU A 1 81 ? 2.480 -5.854 -13.172 1.00 92.56 81 LEU A CA 1
ATOM 628 C C . LEU A 1 81 ? 3.946 -6.029 -13.601 1.00 92.56 81 LEU A C 1
ATOM 630 O O . LEU A 1 81 ? 4.338 -5.338 -14.538 1.00 92.56 81 LEU A O 1
ATOM 634 N N . PRO A 1 82 ? 4.776 -6.904 -12.999 1.00 92.31 82 PRO A N 1
ATOM 635 C CA . PRO A 1 82 ? 6.152 -7.111 -13.448 1.00 92.31 82 PRO A CA 1
ATOM 636 C C . PRO A 1 82 ? 6.253 -7.577 -14.904 1.00 92.31 82 PRO A C 1
ATOM 638 O O . PRO A 1 82 ? 7.142 -7.128 -15.626 1.00 92.31 82 PRO A O 1
ATOM 641 N N . VAL A 1 83 ? 5.328 -8.432 -15.353 1.00 91.56 83 VAL A N 1
ATOM 642 C CA . VAL A 1 83 ? 5.272 -8.903 -16.746 1.00 91.56 83 VAL A CA 1
ATOM 643 C C . VAL A 1 83 ? 4.852 -7.759 -17.664 1.00 91.56 83 VAL A C 1
ATOM 645 O O . VAL A 1 83 ? 5.524 -7.471 -18.652 1.00 91.56 83 VAL A O 1
ATOM 648 N N . ALA A 1 84 ? 3.789 -7.037 -17.301 1.00 88.50 84 ALA A N 1
ATOM 649 C CA . ALA A 1 84 ? 3.338 -5.873 -18.059 1.00 88.50 84 ALA A CA 1
ATOM 650 C C . ALA A 1 84 ? 4.413 -4.772 -18.128 1.00 88.50 84 ALA A C 1
ATOM 652 O O . ALA A 1 84 ? 4.571 -4.121 -19.158 1.00 88.50 84 ALA A O 1
ATOM 653 N N . ALA A 1 85 ? 5.198 -4.589 -17.064 1.00 89.00 85 ALA A N 1
ATOM 654 C CA . ALA A 1 85 ? 6.270 -3.605 -16.998 1.00 89.00 85 ALA A CA 1
ATOM 655 C C . ALA A 1 85 ? 7.362 -3.865 -18.045 1.00 89.00 85 ALA A C 1
ATOM 657 O O . ALA A 1 85 ? 7.895 -2.906 -18.597 1.00 89.00 85 ALA A O 1
ATOM 658 N N . GLN A 1 86 ? 7.662 -5.127 -18.371 1.00 88.06 86 GLN A N 1
ATOM 659 C CA . GLN A 1 86 ? 8.606 -5.447 -19.448 1.00 88.06 86 GLN A CA 1
ATOM 660 C C . GLN A 1 86 ? 8.127 -4.920 -20.800 1.00 88.06 86 GLN A C 1
ATOM 662 O O . GLN A 1 86 ? 8.949 -4.483 -21.592 1.00 88.06 86 GLN A O 1
ATOM 667 N N . ILE A 1 87 ? 6.813 -4.910 -21.039 1.00 90.62 87 ILE A N 1
ATOM 668 C CA . ILE A 1 87 ? 6.207 -4.386 -22.269 1.00 90.62 87 ILE A CA 1
ATOM 669 C C . ILE A 1 87 ? 6.139 -2.857 -22.222 1.00 90.62 87 ILE A C 1
ATOM 671 O O . ILE A 1 87 ? 6.546 -2.189 -23.164 1.00 90.62 87 ILE A O 1
ATOM 675 N N . VAL A 1 88 ? 5.651 -2.287 -21.117 1.00 88.19 88 VAL A N 1
ATOM 676 C CA . VAL A 1 88 ? 5.453 -0.834 -20.965 1.00 88.19 88 VAL A CA 1
ATOM 677 C C . VAL A 1 88 ? 6.777 -0.066 -20.977 1.00 88.19 88 VAL A C 1
ATOM 679 O O . VAL A 1 88 ? 6.828 1.062 -21.462 1.00 88.19 88 VAL A O 1
ATOM 682 N N . TYR A 1 89 ? 7.844 -0.660 -20.440 1.00 87.38 89 TYR A N 1
ATOM 683 C CA . TYR A 1 89 ? 9.183 -0.069 -20.424 1.00 87.38 89 TYR A CA 1
ATOM 684 C C . TYR A 1 89 ? 10.120 -0.651 -21.487 1.00 87.38 89 TYR A C 1
ATOM 686 O O . TYR A 1 89 ? 11.292 -0.262 -21.518 1.00 87.38 89 TYR A O 1
ATOM 694 N N . ALA A 1 90 ? 9.633 -1.547 -22.355 1.00 78.81 90 ALA A N 1
ATOM 695 C CA . ALA A 1 90 ? 10.368 -1.907 -23.559 1.00 78.81 90 ALA A CA 1
ATOM 696 C C . ALA A 1 90 ? 10.554 -0.643 -24.403 1.00 78.81 90 ALA A C 1
ATOM 698 O O . ALA A 1 90 ? 9.615 0.122 -24.625 1.00 78.81 90 ALA A O 1
ATOM 699 N N . LYS A 1 91 ? 11.798 -0.408 -24.811 1.00 58.44 91 LYS A N 1
ATOM 700 C CA . LYS A 1 91 ? 12.195 0.715 -25.655 1.00 58.44 91 LYS A CA 1
ATOM 701 C C . LYS A 1 91 ? 12.287 0.275 -27.102 1.00 58.44 91 LYS A C 1
ATOM 703 O O . LYS A 1 91 ? 12.806 -0.842 -27.318 1.00 58.44 91 LYS A O 1
#

Secondary structure (DSSP, 8-state):
--SSSSS----TT-----S-TTHHHHSSTTS-S-EEEETTEEEE-HHHHHHHHHHHTT-S-SSHHHHHHHHHHHHHHHHHHHHHHHHHT--